Protein AF-A0A9E4H2U6-F1 (afdb_monomer)

Nearest PDB structures (foldseek):
  5udj-assembly1_A  TM=5.377E-01  e=1.644E+00  Homo sapiens
  5udl-assembly1_A  TM=5.150E-01  e=1.314E+00  Homo sapiens
  8tn6-assembly1_C  TM=3.811E-01  e=1.314E+00  synthetic construct
  6gxz-assembly1_A  TM=4.487E-01  e=1.469E+00  Homo sapiens

M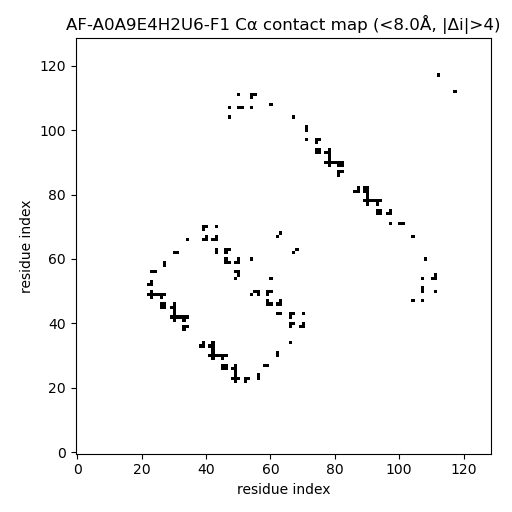ean predicted aligned error: 10.5 Å

Radius of gyration: 21.17 Å; Cα contacts (8 Å, |Δi|>4): 106; chains: 1; bounding box: 43×42×74 Å

pLDDT: mean 82.71, std 19.74, range [33.66, 98.19]

Structure (mmCIF, N/CA/C/O backbone):
data_AF-A0A9E4H2U6-F1
#
_entry.id   AF-A0A9E4H2U6-F1
#
loop_
_atom_site.group_PDB
_atom_site.id
_atom_site.type_symbol
_atom_site.label_atom_id
_atom_site.label_alt_id
_atom_site.label_comp_id
_atom_site.label_asym_id
_atom_site.label_entity_id
_atom_site.label_seq_id
_atom_site.pdbx_PDB_ins_code
_atom_site.Cartn_x
_atom_site.Cartn_y
_atom_site.Cartn_z
_atom_site.occupancy
_atom_site.B_iso_or_equiv
_atom_site.auth_seq_id
_atom_site.auth_comp_id
_atom_site.auth_asym_id
_atom_site.auth_atom_id
_atom_site.pdbx_PDB_model_num
ATOM 1 N N . MET A 1 1 ? 13.661 -29.644 -46.153 1.00 60.41 1 MET A N 1
ATOM 2 C CA . MET A 1 1 ? 12.417 -28.909 -45.809 1.00 60.41 1 MET A CA 1
ATOM 3 C C . MET A 1 1 ? 11.961 -29.124 -44.360 1.00 60.41 1 MET A C 1
ATOM 5 O O . MET A 1 1 ? 11.842 -28.137 -43.651 1.00 60.41 1 MET A O 1
ATOM 9 N N . LYS A 1 2 ? 11.827 -30.365 -43.854 1.00 68.44 2 LYS A N 1
ATOM 10 C CA . LYS A 1 2 ? 11.476 -30.645 -42.436 1.00 68.44 2 LYS A CA 1
ATOM 11 C C . LYS A 1 2 ? 12.369 -29.960 -41.382 1.00 68.44 2 LYS A C 1
ATOM 13 O O . LYS A 1 2 ? 11.859 -29.511 -40.367 1.00 68.44 2 LYS A O 1
ATOM 18 N N . LYS A 1 3 ? 13.681 -29.835 -41.634 1.00 68.44 3 LYS A N 1
ATOM 19 C CA . LYS A 1 3 ? 14.636 -29.186 -40.711 1.00 68.44 3 LYS A CA 1
ATOM 20 C C . LYS A 1 3 ? 14.368 -27.682 -40.526 1.00 68.44 3 LYS A C 1
ATOM 22 O O . LYS A 1 3 ? 14.440 -27.195 -39.409 1.00 68.44 3 LYS A O 1
ATOM 27 N N . TYR A 1 4 ? 13.983 -26.975 -41.591 1.00 78.75 4 TYR A N 1
ATOM 28 C CA . TYR A 1 4 ? 13.613 -25.554 -41.520 1.00 78.75 4 TYR A CA 1
ATOM 29 C C . TYR A 1 4 ? 12.250 -25.351 -40.855 1.00 78.75 4 TYR A C 1
ATOM 31 O O . TYR A 1 4 ? 12.075 -24.393 -40.113 1.00 78.75 4 TYR A O 1
ATOM 39 N N . LEU A 1 5 ? 11.319 -26.292 -41.053 1.00 75.81 5 LEU A N 1
ATOM 40 C CA . LEU A 1 5 ? 10.023 -26.288 -40.372 1.00 75.81 5 LEU A CA 1
ATOM 41 C C . LEU A 1 5 ? 10.182 -26.478 -38.851 1.00 75.81 5 LEU A C 1
ATOM 43 O O . LEU A 1 5 ? 9.494 -25.830 -38.074 1.00 75.81 5 LEU A O 1
ATOM 47 N N . LEU A 1 6 ? 11.135 -27.320 -38.431 1.00 77.62 6 LEU A N 1
ATOM 48 C CA . LEU A 1 6 ? 11.451 -27.572 -37.020 1.00 77.62 6 LEU A CA 1
ATOM 49 C C . LEU A 1 6 ? 12.174 -26.376 -36.373 1.00 77.62 6 LEU A C 1
ATOM 51 O O . LEU A 1 6 ? 11.855 -26.010 -35.247 1.00 77.62 6 LEU A O 1
ATOM 55 N N . ILE A 1 7 ? 13.075 -25.708 -37.105 1.00 80.62 7 ILE A N 1
ATOM 56 C CA . ILE A 1 7 ? 13.725 -24.463 -36.655 1.00 80.62 7 ILE A CA 1
ATOM 57 C C . ILE A 1 7 ? 12.703 -23.324 -36.522 1.00 80.62 7 ILE A C 1
ATOM 59 O O . ILE A 1 7 ? 12.728 -22.608 -35.527 1.00 80.62 7 ILE A O 1
ATOM 63 N N . LEU A 1 8 ? 11.772 -23.187 -37.472 1.00 80.25 8 LEU A N 1
ATOM 64 C CA . LEU A 1 8 ? 10.718 -22.169 -37.427 1.00 80.25 8 LEU A CA 1
ATOM 65 C C . LEU A 1 8 ? 9.721 -22.417 -36.282 1.00 80.25 8 LEU A C 1
ATOM 67 O O . LEU A 1 8 ? 9.250 -21.476 -35.651 1.00 80.25 8 LEU A O 1
ATOM 71 N N . PHE A 1 9 ? 9.445 -23.681 -35.957 1.00 79.75 9 PHE A N 1
ATOM 72 C CA . PHE A 1 9 ? 8.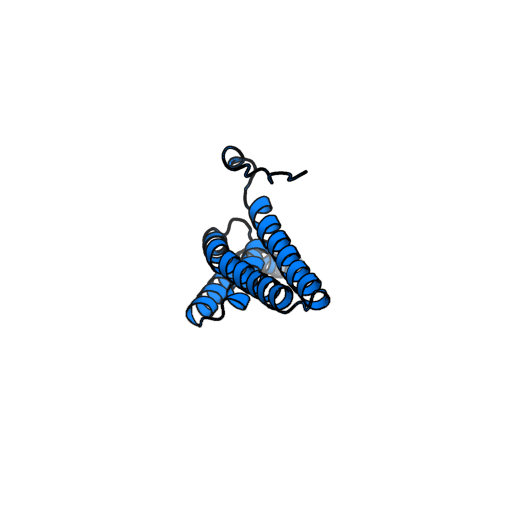630 -24.038 -34.796 1.00 79.75 9 PHE A CA 1
ATOM 73 C C . PHE A 1 9 ? 9.348 -23.735 -33.466 1.00 79.75 9 PHE A C 1
ATOM 75 O O . PHE A 1 9 ? 8.734 -23.235 -32.526 1.00 79.75 9 PHE A O 1
ATOM 82 N N . LEU A 1 10 ? 10.665 -23.971 -33.399 1.00 76.50 10 LEU A N 1
ATOM 83 C CA . LEU A 1 10 ? 11.483 -23.703 -32.2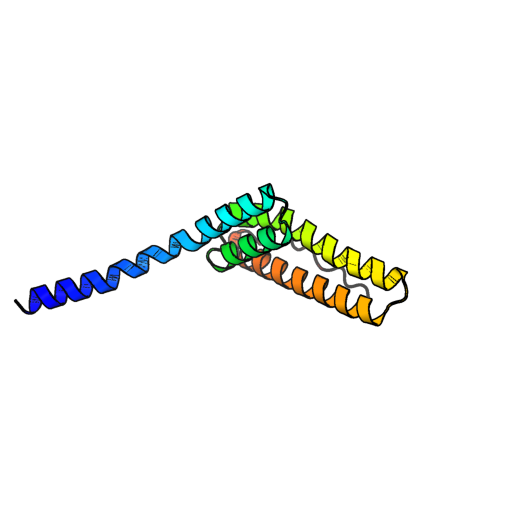12 1.00 76.50 10 LEU A CA 1
ATOM 84 C C . LEU A 1 10 ? 11.660 -22.197 -31.945 1.00 76.50 10 LEU A C 1
ATOM 86 O O . LEU A 1 10 ? 11.664 -21.779 -30.789 1.00 76.50 10 LEU A O 1
ATOM 90 N N . THR A 1 11 ? 11.764 -21.369 -32.990 1.00 74.50 11 THR A N 1
A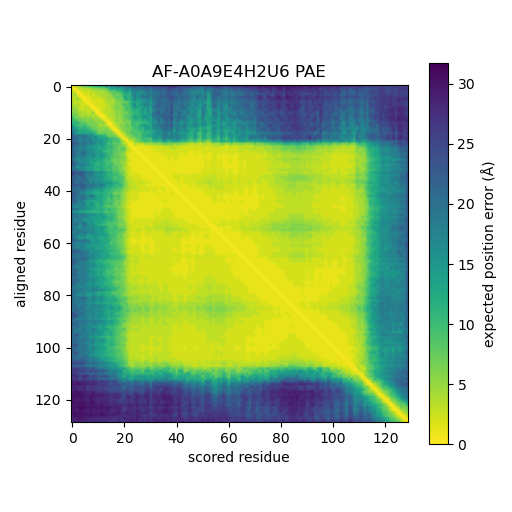TOM 91 C CA . THR A 1 11 ? 11.866 -19.908 -32.835 1.00 74.50 11 THR A CA 1
ATOM 92 C C . THR A 1 11 ? 10.542 -19.278 -32.409 1.00 74.50 11 THR A C 1
ATOM 94 O O . THR A 1 11 ? 10.546 -18.408 -31.541 1.00 74.50 11 THR A O 1
ATOM 97 N N . VAL A 1 12 ? 9.405 -19.752 -32.930 1.00 79.25 12 VAL A N 1
ATOM 98 C CA . VAL A 1 12 ? 8.066 -19.287 -32.516 1.00 79.25 12 VAL A CA 1
ATOM 99 C C . VAL A 1 12 ? 7.778 -19.611 -31.043 1.00 79.25 12 VAL A C 1
ATOM 101 O O . VAL A 1 12 ? 7.152 -18.808 -30.352 1.00 79.25 12 VAL A O 1
ATOM 104 N N . LEU A 1 13 ? 8.292 -20.732 -30.528 1.00 73.62 13 LEU A N 1
ATOM 105 C CA . LEU A 1 13 ? 8.113 -21.135 -29.128 1.00 73.62 13 LEU A CA 1
ATOM 106 C C . LEU A 1 13 ? 8.975 -20.326 -28.133 1.00 73.62 13 LEU A C 1
ATOM 108 O O . LEU A 1 13 ? 8.618 -20.228 -26.960 1.00 73.62 13 LEU A O 1
ATOM 112 N N . LEU A 1 14 ? 10.087 -19.723 -28.575 1.00 66.88 14 LEU A N 1
ATOM 113 C CA . LEU A 1 14 ? 11.051 -19.039 -27.695 1.00 66.88 14 LEU A CA 1
ATOM 114 C C . LEU A 1 14 ? 10.744 -17.541 -27.472 1.00 66.88 14 LEU A C 1
ATOM 116 O O . LEU A 1 14 ? 11.113 -16.974 -26.444 1.00 66.88 14 LEU A O 1
ATOM 120 N N . ILE A 1 15 ? 10.022 -16.897 -28.396 1.00 65.94 15 ILE A N 1
ATOM 121 C CA . ILE A 1 15 ? 9.656 -15.467 -28.334 1.00 65.94 15 ILE A CA 1
ATOM 122 C C . ILE A 1 15 ? 8.783 -15.074 -27.112 1.00 65.94 15 ILE A C 1
ATOM 124 O O . ILE A 1 15 ? 9.030 -14.004 -26.545 1.00 65.94 15 ILE A O 1
ATOM 128 N N . PRO A 1 16 ? 7.798 -15.867 -26.630 1.00 64.50 16 PRO A N 1
ATOM 129 C CA . PRO A 1 16 ? 6.926 -15.423 -25.533 1.00 64.50 16 PRO A CA 1
ATOM 130 C C . PRO A 1 16 ? 7.625 -1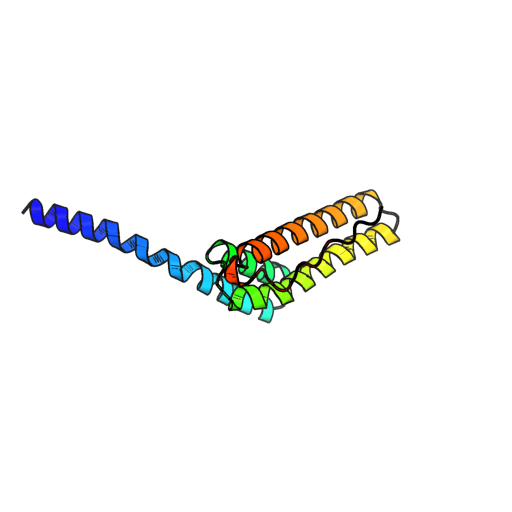5.301 -24.166 1.00 64.50 16 PRO A C 1
ATOM 132 O O . PRO A 1 16 ? 7.113 -14.613 -23.282 1.00 64.50 16 PRO A O 1
ATOM 135 N N . ILE A 1 17 ? 8.813 -15.886 -23.985 1.00 63.66 17 ILE A N 1
ATOM 136 C CA . ILE A 1 17 ? 9.518 -15.921 -22.690 1.00 63.66 17 ILE A CA 1
ATOM 137 C C . ILE A 1 17 ? 10.084 -14.534 -22.313 1.00 63.66 17 ILE A C 1
ATOM 139 O O . ILE A 1 17 ? 10.213 -14.209 -21.133 1.00 63.66 17 ILE A O 1
ATOM 143 N N . LEU A 1 18 ? 10.339 -13.652 -23.290 1.00 59.12 18 LEU A N 1
ATOM 144 C CA . LEU A 1 18 ? 10.908 -12.318 -23.040 1.00 59.12 18 LEU A CA 1
ATOM 145 C C . LEU A 1 18 ? 9.887 -11.266 -22.558 1.00 59.12 18 LEU A C 1
ATOM 147 O O . LEU A 1 18 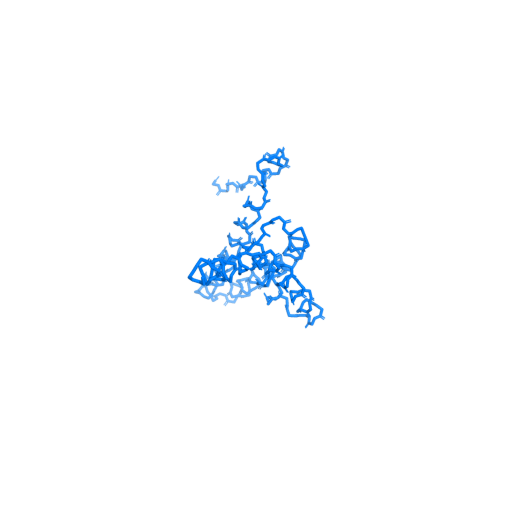? 10.269 -10.169 -22.147 1.00 59.12 18 LEU A O 1
ATOM 151 N N . SER A 1 19 ? 8.587 -11.580 -22.551 1.00 59.84 19 SER A N 1
ATOM 152 C CA . SER A 1 19 ? 7.533 -10.610 -22.202 1.00 59.84 19 SER A CA 1
ATOM 153 C C . SER A 1 19 ? 7.311 -10.429 -20.691 1.00 59.84 19 SER A C 1
ATOM 155 O O . SER A 1 19 ? 6.607 -9.503 -20.279 1.00 59.84 19 SER A O 1
ATOM 157 N N . ALA A 1 20 ? 7.924 -11.262 -19.842 1.00 55.16 20 ALA A N 1
ATOM 158 C CA . ALA A 1 20 ? 7.692 -11.255 -18.393 1.00 55.16 20 ALA A CA 1
ATOM 159 C C . ALA A 1 20 ? 8.166 -9.963 -17.687 1.00 55.16 20 ALA A C 1
ATOM 161 O O . ALA A 1 20 ? 7.596 -9.554 -16.675 1.00 55.16 20 ALA A O 1
ATOM 162 N N . CYS A 1 21 ? 9.152 -9.251 -18.244 1.00 60.38 21 CYS A N 1
ATOM 163 C CA . CYS A 1 21 ? 9.752 -8.078 -17.597 1.00 60.38 21 CYS A CA 1
ATOM 164 C C . CYS A 1 21 ? 8.915 -6.785 -17.678 1.00 60.38 21 CYS A C 1
ATOM 166 O O . CYS A 1 21 ? 9.178 -5.834 -16.938 1.00 60.38 21 CYS A O 1
ATOM 168 N N . THR A 1 22 ? 7.905 -6.708 -18.551 1.00 70.69 22 THR A N 1
ATOM 169 C CA . THR A 1 22 ? 7.113 -5.471 -18.746 1.00 70.69 22 THR A CA 1
ATOM 170 C C . THR A 1 22 ? 5.910 -5.372 -17.806 1.00 70.69 22 THR A C 1
ATOM 172 O O . THR A 1 22 ? 5.386 -4.280 -17.561 1.00 70.69 22 THR A O 1
ATOM 175 N N . GLY A 1 23 ? 5.499 -6.500 -17.220 1.00 85.38 23 GLY A N 1
ATOM 176 C CA . GLY A 1 23 ? 4.278 -6.601 -16.430 1.00 85.38 23 GLY A CA 1
ATOM 177 C C . GLY A 1 23 ? 4.277 -5.736 -15.172 1.00 85.38 23 GLY A C 1
ATOM 178 O O . GLY A 1 23 ? 3.232 -5.185 -14.843 1.00 85.38 23 GLY A O 1
ATOM 179 N N . SER A 1 24 ? 5.413 -5.597 -14.480 1.00 90.44 24 SER A N 1
ATOM 180 C CA . SER A 1 24 ? 5.508 -4.790 -13.252 1.00 90.44 24 SER A CA 1
ATOM 181 C C . SER A 1 24 ? 5.422 -3.286 -13.547 1.00 90.44 24 SER A C 1
ATOM 183 O O . SER A 1 24 ? 4.594 -2.594 -12.960 1.00 90.44 24 SER A O 1
ATOM 185 N N . LYS A 1 25 ? 6.173 -2.788 -14.544 1.00 92.31 25 LYS A N 1
ATOM 186 C CA . LYS A 1 25 ? 6.163 -1.364 -14.935 1.00 92.31 25 LYS A CA 1
ATOM 187 C C . LYS A 1 25 ? 4.773 -0.880 -15.355 1.00 92.31 25 LYS A C 1
ATOM 189 O O . LYS A 1 25 ? 4.362 0.213 -14.974 1.00 92.31 25 LYS A O 1
ATOM 194 N N . LYS A 1 26 ? 4.036 -1.696 -16.120 1.00 94.75 26 LYS A N 1
ATOM 195 C CA . LYS A 1 26 ? 2.662 -1.377 -16.542 1.00 94.75 26 LYS A CA 1
ATOM 196 C C . LYS A 1 26 ? 1.725 -1.205 -15.342 1.00 94.75 26 LYS A C 1
ATOM 198 O O . LYS A 1 26 ? 0.918 -0.281 -15.337 1.00 94.75 26 LYS A O 1
ATOM 203 N N . MET A 1 27 ? 1.849 -2.069 -14.332 1.00 95.69 27 MET A N 1
ATOM 204 C CA . MET A 1 27 ? 1.036 -1.986 -13.115 1.00 95.69 27 MET A CA 1
ATOM 205 C C . MET A 1 27 ? 1.389 -0.753 -12.284 1.00 95.69 27 MET A C 1
ATOM 207 O O . MET A 1 27 ? 0.482 -0.048 -11.861 1.00 95.69 27 MET A O 1
ATOM 211 N N . THR A 1 28 ? 2.678 -0.423 -12.142 1.00 96.75 28 THR A N 1
ATOM 212 C CA . THR A 1 28 ? 3.112 0.821 -11.483 1.00 96.75 28 THR A CA 1
ATOM 213 C C . THR A 1 28 ? 2.548 2.055 -12.178 1.00 96.75 28 THR A C 1
ATOM 215 O O . THR A 1 28 ? 2.016 2.933 -11.516 1.00 96.75 28 THR A O 1
ATOM 218 N N . LYS A 1 29 ? 2.596 2.113 -13.516 1.00 96.81 29 LYS A N 1
ATOM 219 C CA . LYS A 1 29 ? 2.027 3.243 -14.266 1.00 96.81 29 LYS A CA 1
ATOM 220 C C . LYS A 1 29 ? 0.524 3.388 -14.021 1.00 96.81 29 LYS A C 1
ATOM 222 O O . LYS A 1 29 ? 0.039 4.498 -13.846 1.00 96.81 29 LYS A O 1
ATOM 227 N N . LYS A 1 30 ? -0.207 2.271 -13.993 1.00 97.06 30 LYS A N 1
ATOM 228 C CA . LYS A 1 30 ? -1.642 2.281 -13.696 1.00 97.06 30 LYS A CA 1
ATOM 229 C C . LYS A 1 30 ? -1.928 2.715 -12.254 1.00 97.06 30 LYS A C 1
ATOM 231 O O . LYS A 1 30 ? -2.878 3.453 -12.038 1.00 97.06 30 LYS A O 1
ATOM 236 N N . ALA A 1 31 ? -1.103 2.297 -11.294 1.00 97.19 31 ALA A N 1
ATOM 237 C CA . ALA A 1 31 ? -1.213 2.735 -9.905 1.00 97.19 31 ALA A CA 1
ATOM 238 C C . ALA A 1 31 ? -1.049 4.256 -9.768 1.00 97.19 31 ALA A C 1
ATOM 240 O O . ALA A 1 31 ? -1.862 4.885 -9.105 1.00 97.19 31 ALA A O 1
ATOM 241 N N . VAL A 1 32 ? -0.068 4.847 -10.460 1.00 97.56 32 VAL A N 1
ATOM 242 C CA . VAL A 1 32 ? 0.139 6.307 -10.483 1.00 97.56 32 VAL A CA 1
ATOM 243 C C . VAL A 1 32 ? -1.092 7.038 -11.026 1.00 97.56 32 VAL A C 1
ATOM 245 O O . VAL A 1 32 ? -1.558 7.981 -10.404 1.00 97.56 32 VAL A O 1
ATOM 248 N N . GLN A 1 33 ? -1.678 6.564 -12.129 1.00 97.81 33 GLN A N 1
ATOM 249 C CA . GLN A 1 33 ? -2.897 7.166 -12.694 1.00 97.81 33 GLN A CA 1
ATOM 250 C C . GLN A 1 33 ? -4.091 7.108 -11.731 1.00 97.81 33 GLN A C 1
ATOM 252 O O . GLN A 1 33 ? -4.900 8.027 -11.681 1.00 97.81 33 GLN A O 1
ATOM 257 N N . LEU A 1 34 ? -4.215 6.017 -10.973 1.00 97.50 34 LEU A N 1
ATOM 258 C CA . LEU A 1 34 ? -5.257 5.872 -9.957 1.00 97.50 34 LEU A CA 1
ATOM 259 C C . LEU A 1 34 ? -5.002 6.791 -8.759 1.00 97.50 34 LEU A C 1
ATOM 261 O O . LEU A 1 34 ? -5.941 7.385 -8.243 1.00 97.50 34 LEU A O 1
ATOM 265 N N . GLU A 1 35 ? -3.741 6.953 -8.354 1.00 95.06 35 GLU A N 1
ATOM 266 C CA . GLU A 1 35 ? -3.342 7.894 -7.305 1.00 95.06 35 GLU A CA 1
ATOM 267 C C . GLU A 1 35 ? -3.662 9.344 -7.706 1.00 95.06 35 GLU A C 1
ATOM 269 O O . GLU A 1 35 ? -4.240 10.081 -6.909 1.00 95.06 35 GLU A O 1
ATOM 274 N N . GLU A 1 36 ? -3.373 9.728 -8.954 1.00 95.81 36 GLU A N 1
ATOM 275 C CA . GLU A 1 36 ? -3.739 11.031 -9.536 1.00 95.81 36 GLU A CA 1
ATOM 276 C C . GLU A 1 36 ? -5.261 11.241 -9.590 1.00 95.81 36 GLU A C 1
ATOM 278 O O . GLU A 1 36 ? -5.738 12.360 -9.428 1.00 95.81 36 GLU A O 1
ATOM 283 N N . ALA A 1 37 ? -6.030 10.163 -9.764 1.00 97.12 37 ALA A N 1
ATOM 284 C CA . ALA A 1 37 ? -7.491 10.171 -9.725 1.00 97.12 37 ALA A CA 1
ATOM 285 C C . ALA A 1 37 ? -8.075 10.038 -8.302 1.00 97.12 37 ALA A C 1
ATOM 287 O O . ALA A 1 37 ? -9.276 9.818 -8.155 1.00 97.12 37 ALA A O 1
ATOM 288 N N . HIS A 1 38 ? -7.249 10.133 -7.253 1.00 94.56 38 HIS A N 1
ATOM 289 C CA . HIS A 1 38 ? -7.626 9.957 -5.843 1.00 94.56 38 HIS A CA 1
ATOM 290 C C . HIS A 1 38 ? -8.180 8.562 -5.469 1.00 94.56 38 HIS A C 1
ATOM 292 O O . HIS A 1 38 ? -8.656 8.357 -4.349 1.00 94.56 38 HIS A O 1
ATOM 298 N N . MET A 1 39 ? -8.039 7.567 -6.348 1.00 96.56 39 MET A N 1
ATOM 299 C CA . MET A 1 39 ? -8.416 6.162 -6.134 1.00 96.56 39 MET A CA 1
ATOM 300 C C . MET A 1 39 ? -7.314 5.414 -5.363 1.00 96.56 39 MET A C 1
ATOM 302 O O . MET A 1 39 ? -6.565 4.597 -5.907 1.00 96.56 39 MET A O 1
ATOM 306 N N . THR A 1 40 ? -7.156 5.769 -4.085 1.00 95.06 40 THR A N 1
ATOM 307 C CA . THR A 1 40 ? -5.980 5.402 -3.272 1.00 95.06 40 THR A CA 1
ATOM 308 C C . THR A 1 40 ? -5.915 3.905 -2.942 1.00 95.06 40 THR A C 1
ATOM 310 O O . THR A 1 40 ? -4.827 3.322 -2.965 1.00 95.06 40 THR A O 1
ATOM 313 N N . GLU A 1 41 ? -7.054 3.254 -2.680 1.00 95.25 41 GLU A N 1
ATOM 314 C CA . GLU A 1 41 ? -7.102 1.814 -2.382 1.00 95.25 41 GLU A CA 1
ATOM 315 C C . GLU A 1 41 ? -6.751 0.974 -3.614 1.00 95.25 41 GLU A C 1
ATOM 317 O O . GLU A 1 41 ? -5.940 0.043 -3.549 1.00 95.25 41 GLU A O 1
ATOM 322 N N . GLU A 1 42 ? -7.278 1.349 -4.777 1.00 96.75 42 GLU A N 1
ATOM 323 C CA . GLU A 1 42 ? -6.936 0.717 -6.042 1.00 96.75 42 GLU A CA 1
ATOM 324 C C . GLU A 1 42 ? -5.468 0.951 -6.397 1.00 96.75 42 GLU A C 1
ATOM 326 O O . GLU A 1 42 ? -4.791 0.008 -6.816 1.00 96.75 42 GLU A O 1
ATOM 331 N N . ALA A 1 43 ? -4.950 2.166 -6.200 1.00 97.81 43 ALA A N 1
ATOM 332 C CA . ALA A 1 43 ? -3.541 2.470 -6.429 1.00 97.81 43 ALA A CA 1
ATOM 333 C C . ALA A 1 43 ? -2.628 1.554 -5.597 1.00 97.81 43 ALA A C 1
ATOM 335 O O . ALA A 1 43 ? -1.755 0.884 -6.160 1.00 97.81 43 ALA A O 1
ATOM 336 N N . ALA A 1 44 ? -2.882 1.435 -4.288 1.00 96.94 44 ALA A N 1
ATOM 337 C CA . ALA A 1 44 ? -2.130 0.548 -3.399 1.00 96.94 44 ALA A CA 1
ATOM 338 C C . ALA A 1 44 ? -2.172 -0.916 -3.873 1.00 96.94 44 ALA A C 1
ATOM 340 O O . ALA A 1 44 ? -1.135 -1.583 -3.950 1.00 96.94 44 ALA A O 1
ATOM 341 N N . ARG A 1 45 ? -3.347 -1.405 -4.297 1.00 96.50 45 ARG A N 1
ATOM 342 C CA . ARG A 1 45 ? -3.489 -2.753 -4.875 1.00 96.50 45 ARG A CA 1
ATOM 343 C C . ARG A 1 45 ? -2.647 -2.945 -6.136 1.00 96.50 45 ARG A C 1
ATOM 345 O O . ARG A 1 45 ? -2.002 -3.983 -6.285 1.00 96.50 45 ARG A O 1
ATOM 352 N N . TYR A 1 46 ? -2.620 -1.976 -7.049 1.00 97.19 46 TYR A N 1
ATOM 353 C CA . TYR A 1 46 ? -1.802 -2.082 -8.262 1.00 97.19 46 TYR A CA 1
ATOM 354 C C . TYR A 1 46 ? -0.300 -2.017 -7.971 1.00 97.19 46 TYR A C 1
ATOM 356 O O . TYR A 1 46 ? 0.465 -2.731 -8.628 1.00 97.19 46 TYR A O 1
ATOM 364 N N . TYR A 1 47 ? 0.133 -1.240 -6.974 1.00 96.75 47 TYR A N 1
ATOM 365 C CA . TYR A 1 47 ? 1.522 -1.276 -6.517 1.00 96.75 47 TYR A CA 1
ATOM 366 C C . TYR A 1 47 ? 1.893 -2.641 -5.916 1.00 96.75 47 TYR A C 1
ATOM 368 O O . TYR A 1 47 ? 2.935 -3.188 -6.280 1.00 96.75 47 TYR A O 1
ATOM 376 N N . LEU A 1 48 ? 1.025 -3.247 -5.097 1.00 95.44 48 LEU A N 1
ATOM 377 C CA . LEU A 1 48 ? 1.227 -4.609 -4.578 1.00 95.44 48 LEU A CA 1
ATOM 378 C C . LEU A 1 48 ? 1.382 -5.633 -5.711 1.00 95.44 48 LEU A C 1
ATOM 380 O O . LEU A 1 48 ? 2.333 -6.412 -5.711 1.00 95.44 48 LEU A O 1
ATOM 384 N N . ILE A 1 49 ? 0.514 -5.592 -6.728 1.00 94.31 49 ILE A N 1
ATOM 385 C CA . ILE A 1 49 ? 0.616 -6.482 -7.899 1.00 94.31 49 ILE A CA 1
ATOM 386 C C . ILE A 1 49 ? 1.924 -6.235 -8.668 1.00 94.31 49 ILE A C 1
ATOM 388 O O . ILE A 1 49 ? 2.551 -7.173 -9.168 1.00 94.31 49 ILE A O 1
ATOM 392 N N . ALA A 1 50 ? 2.359 -4.977 -8.789 1.00 94.38 50 ALA A N 1
ATOM 393 C CA . ALA A 1 50 ? 3.625 -4.649 -9.436 1.00 94.38 50 ALA A CA 1
ATOM 394 C C . ALA A 1 50 ? 4.817 -5.283 -8.700 1.00 94.38 50 ALA A C 1
ATOM 396 O O . ALA A 1 50 ? 5.719 -5.807 -9.361 1.00 94.38 50 ALA A O 1
ATOM 397 N N . LEU A 1 51 ? 4.798 -5.272 -7.366 1.00 92.81 51 LEU A N 1
ATOM 398 C CA . LEU A 1 51 ? 5.854 -5.827 -6.520 1.00 92.81 51 LEU A CA 1
ATOM 399 C C . LEU A 1 51 ? 5.817 -7.355 -6.449 1.00 92.81 51 LEU A C 1
ATOM 401 O O . LEU A 1 51 ? 6.872 -7.973 -6.502 1.00 92.81 51 LEU A O 1
ATOM 405 N N . GLN A 1 52 ? 4.635 -7.977 -6.472 1.00 90.88 52 GLN A N 1
ATOM 406 C CA . GLN A 1 52 ? 4.507 -9.433 -6.638 1.00 90.88 52 GLN A CA 1
ATOM 407 C C . GLN A 1 52 ? 5.158 -9.928 -7.937 1.00 90.88 52 GLN A C 1
ATOM 409 O O . GLN A 1 52 ? 5.699 -11.026 -7.992 1.00 90.88 52 GLN A O 1
ATOM 414 N N . ARG A 1 53 ? 5.102 -9.118 -9.002 1.00 90.06 53 ARG A N 1
ATOM 415 C CA . ARG A 1 53 ? 5.727 -9.440 -10.296 1.00 90.06 53 ARG A CA 1
ATOM 416 C C . ARG A 1 53 ? 7.223 -9.146 -10.329 1.00 90.06 53 ARG A C 1
ATOM 418 O O . ARG A 1 53 ? 7.964 -9.833 -11.021 1.00 90.06 53 ARG A O 1
ATOM 425 N N . LYS A 1 54 ? 7.645 -8.063 -9.677 1.00 88.69 54 LYS A N 1
ATOM 426 C CA . LYS A 1 54 ? 9.044 -7.645 -9.574 1.00 88.69 54 LYS A CA 1
ATOM 427 C C . LYS A 1 54 ? 9.222 -6.834 -8.300 1.00 88.69 54 LYS A C 1
ATOM 429 O O . LYS A 1 54 ? 8.973 -5.629 -8.290 1.00 88.69 54 LYS A O 1
ATOM 434 N N . GLU A 1 55 ? 9.714 -7.495 -7.265 1.00 88.69 55 GLU A N 1
ATOM 435 C CA . GLU A 1 55 ? 9.936 -6.896 -5.948 1.00 88.69 55 GLU A CA 1
ATOM 436 C C . GLU A 1 55 ? 10.940 -5.736 -6.007 1.00 88.69 55 GLU A C 1
ATOM 438 O O . GLU A 1 55 ? 10.739 -4.697 -5.392 1.00 88.69 55 GLU A O 1
ATOM 443 N N . THR A 1 56 ? 11.946 -5.826 -6.883 1.00 88.50 56 THR A N 1
ATOM 444 C CA . THR A 1 56 ? 12.976 -4.790 -7.093 1.00 88.50 56 THR A CA 1
ATOM 445 C C . THR A 1 56 ? 12.482 -3.539 -7.836 1.00 88.50 56 THR A C 1
ATOM 447 O O . THR A 1 56 ? 13.282 -2.698 -8.250 1.00 88.50 56 THR A O 1
ATOM 450 N N . ASN A 1 57 ? 11.174 -3.392 -8.069 1.00 90.75 57 ASN A N 1
ATOM 451 C CA . ASN A 1 57 ? 10.609 -2.192 -8.679 1.00 90.75 57 ASN A CA 1
ATOM 452 C C . ASN A 1 57 ? 10.503 -1.050 -7.654 1.00 90.75 57 ASN A C 1
ATOM 454 O O . ASN A 1 57 ? 9.468 -0.862 -7.017 1.00 90.75 57 ASN A O 1
ATOM 458 N N . ILE A 1 58 ? 11.566 -0.249 -7.556 1.00 91.25 58 ILE A N 1
ATOM 459 C CA . ILE A 1 58 ? 11.686 0.869 -6.606 1.00 91.25 58 ILE A CA 1
ATOM 460 C C . ILE A 1 58 ? 10.521 1.865 -6.705 1.00 91.25 58 ILE A C 1
ATOM 462 O O . ILE A 1 58 ? 9.992 2.295 -5.684 1.00 91.25 58 ILE A O 1
ATOM 466 N N . ASN A 1 59 ? 10.050 2.185 -7.915 1.00 92.81 59 ASN A N 1
ATOM 467 C CA . ASN A 1 59 ? 8.924 3.110 -8.091 1.00 92.81 59 ASN A CA 1
ATOM 468 C C . ASN A 1 59 ? 7.641 2.566 -7.449 1.00 92.81 59 ASN A C 1
ATOM 470 O O . ASN A 1 59 ? 6.889 3.317 -6.833 1.00 92.81 59 ASN A O 1
ATOM 474 N N . ALA A 1 60 ? 7.404 1.255 -7.564 1.00 95.19 60 ALA A N 1
ATOM 475 C CA . ALA A 1 60 ? 6.265 0.619 -6.916 1.00 95.19 60 ALA A CA 1
ATOM 476 C C . ALA A 1 60 ? 6.423 0.550 -5.391 1.00 95.19 60 ALA A C 1
ATOM 478 O O . ALA A 1 60 ? 5.435 0.721 -4.687 1.00 95.19 60 ALA A O 1
ATOM 479 N N . GLN A 1 61 ? 7.643 0.355 -4.878 1.00 93.62 61 GLN A N 1
ATOM 480 C CA . GLN A 1 61 ? 7.907 0.390 -3.433 1.00 93.62 61 GLN A CA 1
ATOM 481 C C . GLN A 1 61 ? 7.611 1.774 -2.846 1.00 93.62 61 GLN A C 1
ATOM 483 O O . GLN A 1 61 ? 6.933 1.882 -1.827 1.00 93.62 61 GLN A O 1
ATOM 488 N N . ILE A 1 62 ? 8.088 2.837 -3.504 1.00 92.94 62 ILE A N 1
ATOM 489 C CA . ILE A 1 62 ? 7.860 4.222 -3.073 1.00 92.94 62 ILE A CA 1
ATOM 490 C C . ILE A 1 62 ? 6.361 4.537 -3.085 1.00 92.94 62 ILE A C 1
ATOM 492 O O . ILE A 1 62 ? 5.828 5.026 -2.087 1.00 92.94 62 ILE A O 1
ATOM 496 N N . GLY A 1 63 ? 5.678 4.206 -4.185 1.00 94.56 63 GLY A N 1
ATOM 497 C CA . GLY A 1 63 ? 4.237 4.409 -4.317 1.00 94.56 63 GLY A CA 1
ATOM 498 C C . GLY A 1 63 ? 3.435 3.648 -3.259 1.00 94.56 63 GLY A C 1
ATOM 499 O O . GLY A 1 63 ? 2.565 4.231 -2.606 1.00 94.56 63 GLY A O 1
ATOM 500 N N . LEU A 1 64 ? 3.777 2.377 -3.013 1.00 95.25 64 LEU A N 1
ATOM 501 C CA . LEU A 1 64 ? 3.128 1.562 -1.986 1.00 95.25 64 LEU A CA 1
ATOM 502 C C . LEU A 1 64 ? 3.386 2.090 -0.575 1.00 95.25 64 LEU A C 1
ATOM 504 O O . LEU A 1 64 ? 2.481 2.053 0.245 1.00 95.25 64 LEU A O 1
ATOM 508 N N . LYS A 1 65 ? 4.578 2.609 -0.267 1.00 92.38 65 LYS A N 1
ATOM 509 C CA . LYS A 1 65 ? 4.865 3.146 1.072 1.00 92.38 65 LYS A CA 1
ATOM 510 C C . LYS A 1 65 ? 3.906 4.280 1.441 1.00 92.38 65 LYS A C 1
ATOM 512 O O . LYS A 1 65 ? 3.412 4.331 2.562 1.00 92.38 65 LYS A O 1
ATOM 517 N N . LYS A 1 66 ? 3.632 5.176 0.489 1.00 91.19 66 LYS A N 1
ATOM 518 C CA . LYS A 1 66 ? 2.712 6.302 0.682 1.00 91.19 66 LYS A CA 1
ATOM 519 C C . LYS A 1 66 ? 1.256 5.834 0.686 1.00 91.19 66 LYS A C 1
ATOM 521 O O . LYS A 1 66 ? 0.563 5.985 1.687 1.00 91.19 66 LYS A O 1
ATOM 526 N N . THR A 1 67 ? 0.805 5.250 -0.423 1.00 95.44 67 THR A N 1
ATOM 527 C CA . THR A 1 67 ? -0.603 4.852 -0.606 1.00 95.44 67 THR A CA 1
ATOM 528 C C . THR A 1 67 ? -1.011 3.737 0.350 1.00 95.44 67 THR A C 1
ATOM 530 O O . THR A 1 67 ? -2.115 3.747 0.886 1.00 95.44 67 THR A O 1
ATOM 533 N N . GLY A 1 68 ? -0.097 2.814 0.638 1.00 94.56 68 GLY A N 1
ATOM 534 C CA . GLY A 1 68 ? -0.324 1.697 1.537 1.00 94.56 68 GLY A CA 1
ATOM 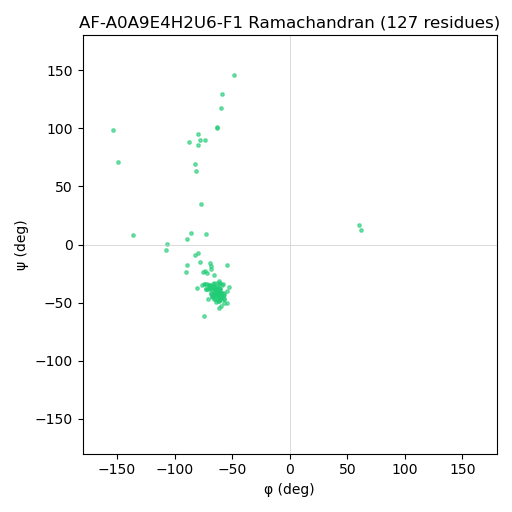535 C C . GLY A 1 68 ? -0.583 2.136 2.972 1.00 94.56 68 GLY A C 1
ATOM 536 O O . GLY A 1 68 ? -1.541 1.662 3.576 1.00 94.56 68 GLY A O 1
ATOM 537 N N . GLN A 1 69 ? 0.192 3.096 3.487 1.00 92.81 69 GLN A N 1
ATOM 538 C CA . GLN A 1 69 ? -0.059 3.670 4.810 1.00 92.81 69 GLN A CA 1
ATOM 539 C C . GLN A 1 69 ? -1.404 4.407 4.861 1.00 92.81 69 GLN A C 1
ATOM 541 O O . GLN A 1 69 ? -2.130 4.283 5.845 1.00 92.81 69 GLN A O 1
ATOM 546 N N . THR A 1 70 ? -1.764 5.147 3.806 1.00 96.00 70 THR A N 1
ATOM 547 C CA . THR A 1 70 ? -3.064 5.831 3.733 1.00 96.00 70 THR A CA 1
ATOM 548 C C . THR A 1 70 ? -4.225 4.841 3.811 1.00 96.00 70 THR A C 1
ATOM 550 O O . THR A 1 70 ? -5.128 5.040 4.619 1.00 96.00 70 THR A O 1
ATOM 553 N N . VAL A 1 71 ? -4.177 3.749 3.045 1.00 97.06 71 VAL A N 1
ATOM 554 C CA . VAL A 1 71 ? -5.212 2.700 3.074 1.00 97.06 71 VAL A CA 1
ATOM 555 C C . VAL A 1 71 ? -5.275 2.016 4.438 1.00 97.06 71 VAL A C 1
ATOM 557 O O . VAL A 1 71 ? -6.364 1.796 4.965 1.00 97.06 71 VAL A O 1
ATOM 560 N N . LEU A 1 72 ? -4.126 1.719 5.055 1.00 96.44 72 LEU A N 1
ATOM 561 C CA . LEU A 1 72 ? -4.098 1.144 6.401 1.00 96.44 72 LEU A CA 1
ATOM 562 C C . LEU A 1 72 ? -4.776 2.072 7.417 1.00 96.44 72 LEU A C 1
ATOM 564 O O . LEU A 1 72 ? -5.595 1.619 8.213 1.00 96.44 72 LEU A O 1
ATOM 568 N N . ASN A 1 73 ? -4.488 3.373 7.354 1.00 96.62 73 ASN A N 1
ATOM 569 C CA . ASN A 1 73 ? -5.114 4.361 8.229 1.00 96.62 73 ASN A CA 1
ATOM 570 C C . ASN A 1 73 ? -6.630 4.442 8.006 1.00 96.62 73 ASN A C 1
ATOM 572 O O . ASN A 1 73 ? -7.376 4.537 8.976 1.00 96.62 73 ASN A O 1
ATOM 576 N N . GLN A 1 74 ? -7.095 4.367 6.755 1.00 96.25 74 GLN A N 1
ATOM 577 C CA . GLN A 1 74 ? -8.527 4.330 6.437 1.00 96.25 74 GLN A CA 1
ATOM 578 C C . GLN A 1 74 ? -9.207 3.101 7.057 1.00 96.25 74 GLN A C 1
ATOM 580 O O . GLN A 1 74 ? -10.245 3.236 7.699 1.00 96.25 74 GLN A O 1
ATOM 585 N N . LYS A 1 75 ? -8.590 1.919 6.949 1.00 96.81 75 LYS A N 1
ATOM 586 C CA . LYS A 1 75 ? -9.116 0.684 7.555 1.00 96.81 75 LYS A CA 1
ATOM 587 C C . LYS A 1 75 ? -9.142 0.753 9.083 1.00 96.81 75 LYS A C 1
ATOM 589 O O . LYS A 1 75 ? -10.132 0.374 9.704 1.00 96.81 75 LYS A O 1
ATOM 594 N N . LEU A 1 76 ? -8.086 1.288 9.699 1.00 97.56 76 LEU A N 1
ATOM 595 C CA . LEU A 1 76 ? -8.042 1.506 11.149 1.00 97.56 76 LEU A CA 1
ATOM 596 C C . LEU A 1 76 ? -9.069 2.544 11.615 1.00 97.56 76 LEU A C 1
ATOM 598 O O . LEU A 1 76 ? -9.619 2.408 12.705 1.00 97.56 76 LEU A O 1
ATOM 602 N N . SER A 1 77 ? -9.366 3.555 10.798 1.00 97.94 77 SER A N 1
ATOM 603 C CA . SER A 1 77 ? -10.413 4.530 11.106 1.00 97.94 77 SER A CA 1
ATOM 604 C C . SER A 1 77 ? -11.782 3.866 11.253 1.00 97.94 77 SER A C 1
ATOM 606 O O . SER A 1 77 ? -12.533 4.243 12.150 1.00 97.94 77 SER A O 1
ATOM 608 N N . GLU A 1 78 ? -12.103 2.862 10.429 1.00 97.31 78 GLU A N 1
ATOM 609 C CA . GLU A 1 78 ? -13.374 2.133 10.550 1.00 97.31 78 GLU A CA 1
ATOM 610 C C . GLU A 1 78 ? -13.437 1.312 11.846 1.00 97.31 78 GLU A C 1
ATOM 612 O O . GLU A 1 78 ? -14.477 1.265 12.506 1.00 97.31 78 GLU A O 1
ATOM 617 N N . PHE A 1 79 ? -12.304 0.737 12.268 1.00 97.81 79 PHE A N 1
ATOM 618 C CA . PHE A 1 79 ? -12.194 0.092 13.577 1.00 97.81 79 PHE A CA 1
ATOM 619 C C . PHE A 1 79 ? -12.488 1.075 14.711 1.00 97.81 79 PHE A C 1
ATOM 621 O O . PHE A 1 79 ? -13.347 0.796 15.544 1.00 97.81 79 PHE A O 1
ATOM 628 N N . TYR A 1 80 ? -11.807 2.226 14.744 1.00 97.94 80 TYR A N 1
ATOM 629 C CA . TYR A 1 80 ? -11.988 3.203 15.821 1.00 97.94 80 TYR A CA 1
ATOM 630 C C . TYR A 1 80 ? -13.406 3.767 15.862 1.00 97.94 80 TYR A C 1
ATOM 632 O O . TYR A 1 80 ? -13.946 3.973 16.946 1.00 97.94 80 TYR A O 1
ATOM 640 N N . LYS A 1 81 ? -14.018 3.976 14.694 1.00 98.19 81 LYS A N 1
ATOM 641 C CA . LYS A 1 81 ? -15.413 4.398 14.577 1.00 98.19 81 LYS A CA 1
ATOM 642 C C . LYS A 1 81 ? -16.361 3.363 15.189 1.00 98.19 81 LYS A C 1
ATOM 644 O O . LYS A 1 81 ? -17.110 3.716 16.093 1.00 98.19 81 LYS A O 1
ATOM 649 N N . SER A 1 82 ? -16.276 2.103 14.759 1.00 97.62 82 SER A N 1
ATOM 650 C CA . SER A 1 82 ? -17.134 1.018 15.269 1.00 97.62 82 SER A CA 1
ATOM 651 C C . SER A 1 82 ? -16.910 0.786 16.768 1.00 97.62 82 SER A C 1
ATOM 653 O O . SER A 1 82 ? -17.849 0.627 17.539 1.00 97.62 82 SER A O 1
ATOM 655 N N . PHE A 1 83 ? -15.649 0.830 17.212 1.00 97.06 83 PHE A N 1
ATOM 656 C CA . PHE A 1 83 ? -15.291 0.678 18.621 1.00 97.06 83 PHE A CA 1
ATOM 657 C C . PHE A 1 83 ? -15.855 1.813 19.486 1.00 97.06 83 PHE A C 1
ATOM 659 O O . PHE A 1 83 ? -16.394 1.553 20.558 1.00 97.06 83 PHE A O 1
ATOM 666 N N . GLY A 1 84 ? -15.763 3.061 19.017 1.00 97.56 84 GLY A N 1
ATOM 667 C CA . GLY A 1 84 ? -16.318 4.226 19.708 1.00 97.56 84 GLY A CA 1
ATOM 668 C C . GLY A 1 84 ? -17.848 4.257 19.746 1.00 97.56 84 GLY A C 1
ATOM 669 O O . GLY A 1 84 ? -18.411 4.920 20.609 1.00 97.56 84 GLY A O 1
ATOM 670 N N . GLN A 1 85 ? -18.511 3.534 18.841 1.00 98.12 85 GLN A N 1
ATOM 671 C CA . GLN A 1 85 ? -19.966 3.337 18.818 1.00 98.12 85 GLN A CA 1
ATOM 672 C C . GLN A 1 85 ? -20.416 2.111 19.631 1.00 98.12 85 GLN A C 1
ATOM 674 O O . GLN A 1 85 ? -21.594 1.774 19.617 1.00 98.12 85 GLN A O 1
ATOM 679 N N . GLU A 1 86 ? -19.491 1.443 20.331 1.00 97.56 86 GLU A N 1
ATOM 680 C CA . GLU A 1 86 ? -19.732 0.198 21.079 1.00 97.56 86 GLU A CA 1
ATOM 681 C C . GLU A 1 86 ? -20.225 -0.973 20.200 1.00 97.56 86 GLU A C 1
ATOM 683 O O . GLU A 1 86 ? -20.666 -2.015 20.691 1.00 97.56 86 GLU A O 1
ATOM 688 N N . GLU A 1 87 ? -20.058 -0.867 18.879 1.00 98.00 87 GLU A N 1
ATOM 689 C CA . GLU A 1 87 ? -20.357 -1.906 17.892 1.00 98.00 87 GLU A CA 1
ATOM 690 C C . GLU A 1 87 ? -19.202 -2.921 17.830 1.00 98.00 87 GLU A C 1
ATOM 692 O O . GLU A 1 87 ? -18.494 -3.077 16.831 1.00 98.00 87 GLU A O 1
ATOM 697 N N . TYR A 1 88 ? -18.956 -3.623 18.941 1.00 96.44 88 TYR A N 1
ATOM 698 C CA . TYR A 1 88 ? -17.737 -4.423 19.124 1.00 96.44 88 TYR A CA 1
ATOM 699 C C . TYR A 1 88 ? -17.559 -5.539 18.093 1.00 96.44 88 TYR A C 1
ATOM 701 O O . TYR A 1 88 ? -16.431 -5.858 17.713 1.00 96.44 88 TYR A O 1
ATOM 709 N N . ARG A 1 89 ? -18.659 -6.135 17.618 1.00 97.62 89 ARG A N 1
ATOM 710 C CA . ARG A 1 89 ? -18.608 -7.158 16.567 1.00 97.62 89 ARG A CA 1
ATOM 711 C C . ARG A 1 89 ? -17.988 -6.589 15.292 1.00 97.62 89 ARG A C 1
ATOM 713 O O . ARG A 1 89 ? -17.080 -7.201 14.730 1.00 97.62 89 ARG A O 1
ATOM 720 N N . ASP A 1 90 ? -18.451 -5.422 14.872 1.00 97.19 90 ASP A N 1
ATOM 721 C CA . ASP A 1 90 ? -18.007 -4.780 13.639 1.00 97.19 90 ASP A CA 1
ATOM 722 C C . ASP A 1 90 ? -16.605 -4.189 13.804 1.00 97.19 90 ASP A C 1
ATOM 724 O O . ASP A 1 90 ? -15.768 -4.342 12.913 1.00 97.19 90 ASP A O 1
ATOM 728 N N . ALA A 1 91 ? -16.272 -3.697 15.002 1.00 97.62 91 ALA A N 1
ATOM 729 C CA . ALA A 1 91 ? -14.906 -3.329 15.360 1.00 97.62 91 ALA A CA 1
ATOM 730 C C . ALA A 1 91 ? -13.925 -4.508 15.190 1.00 97.62 91 ALA A C 1
ATOM 732 O O . ALA A 1 91 ? -12.881 -4.361 14.555 1.00 97.62 91 ALA A O 1
ATOM 733 N N . VAL A 1 92 ? -14.254 -5.710 15.682 1.00 98.00 92 VAL A N 1
ATOM 734 C CA . VAL A 1 92 ? -13.390 -6.895 15.508 1.00 98.00 92 VAL A CA 1
ATOM 735 C C . VAL A 1 92 ? -13.175 -7.220 14.027 1.00 98.00 92 VAL A C 1
ATOM 737 O O . VAL A 1 92 ? -12.051 -7.527 13.617 1.00 98.00 92 VAL A O 1
ATOM 740 N N . TYR A 1 93 ? -14.223 -7.132 13.203 1.00 98.19 93 TYR A N 1
ATOM 741 C CA . TYR A 1 93 ? -14.100 -7.371 11.764 1.00 98.19 93 TYR A CA 1
ATOM 742 C C . TYR A 1 93 ? -13.251 -6.310 11.060 1.00 98.19 93 TYR A C 1
ATOM 744 O O . TYR A 1 93 ? -12.375 -6.677 10.273 1.00 98.19 93 TYR A O 1
ATOM 752 N N . ALA A 1 94 ? -13.453 -5.031 11.377 1.00 97.38 94 ALA A N 1
ATOM 753 C CA . ALA A 1 94 ? -12.675 -3.925 10.827 1.00 97.38 94 ALA A CA 1
ATOM 754 C C . ALA A 1 94 ? -11.192 -4.021 11.219 1.00 97.38 94 ALA A C 1
ATOM 756 O O . ALA A 1 94 ? -10.309 -3.874 10.372 1.00 97.38 94 ALA A O 1
ATOM 757 N N . TYR A 1 95 ? -10.899 -4.362 12.478 1.00 97.56 95 TYR A N 1
ATOM 758 C CA . TYR A 1 95 ? -9.528 -4.594 12.931 1.00 97.56 95 TYR A CA 1
ATOM 759 C C . TYR A 1 95 ? -8.868 -5.748 12.175 1.00 97.56 95 TYR A C 1
ATOM 761 O O . TYR A 1 95 ? -7.726 -5.631 11.733 1.00 97.56 95 TYR A O 1
ATOM 769 N N . ARG A 1 96 ? -9.585 -6.862 11.984 1.00 98.12 96 ARG A N 1
ATOM 770 C CA . ARG A 1 96 ? -9.064 -8.009 11.234 1.00 98.12 96 ARG A CA 1
ATOM 771 C C . ARG A 1 96 ? -8.770 -7.649 9.778 1.00 98.12 96 ARG A C 1
ATOM 773 O O . ARG A 1 96 ? -7.764 -8.111 9.247 1.00 98.12 96 ARG A O 1
ATOM 780 N N . ASP A 1 97 ? -9.613 -6.837 9.140 1.00 97.44 97 ASP A N 1
ATOM 781 C CA . ASP A 1 97 ? -9.348 -6.341 7.784 1.00 97.44 97 ASP A CA 1
ATOM 782 C C . ASP A 1 97 ? -8.078 -5.476 7.739 1.00 97.44 97 ASP A C 1
ATOM 784 O O . ASP A 1 97 ? -7.174 -5.738 6.941 1.00 97.44 97 ASP A O 1
ATOM 788 N N . ALA A 1 98 ? -7.951 -4.512 8.657 1.00 97.56 98 ALA A N 1
ATOM 789 C CA . ALA A 1 98 ? -6.757 -3.678 8.779 1.00 97.56 98 ALA A CA 1
ATOM 790 C C . ALA A 1 98 ? -5.486 -4.512 9.024 1.00 97.56 98 ALA A C 1
ATOM 792 O O . ALA A 1 98 ? -4.459 -4.288 8.382 1.00 97.56 98 ALA A O 1
ATOM 793 N N . HIS A 1 99 ? -5.561 -5.505 9.914 1.00 96.62 99 HIS A N 1
ATOM 794 C CA . HIS A 1 99 ? -4.440 -6.380 10.243 1.00 96.62 99 HIS A CA 1
ATOM 795 C C . HIS A 1 99 ? -4.022 -7.256 9.053 1.00 96.62 99 HIS A C 1
ATOM 797 O O . HIS A 1 99 ? -2.845 -7.297 8.702 1.00 96.62 99 HIS A O 1
ATOM 803 N N . ASN A 1 100 ? -4.975 -7.887 8.365 1.00 96.69 100 ASN A N 1
ATOM 804 C CA . ASN A 1 100 ? -4.688 -8.685 7.168 1.00 96.69 100 ASN A CA 1
ATOM 805 C C . ASN A 1 100 ? -4.048 -7.843 6.054 1.00 96.69 100 ASN A C 1
ATOM 807 O O . ASN A 1 100 ? -3.153 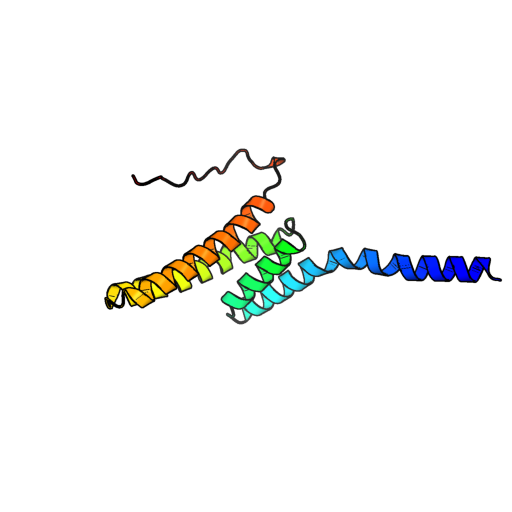-8.305 5.336 1.00 96.69 100 ASN A O 1
ATOM 811 N N . TYR A 1 101 ? -4.509 -6.602 5.902 1.00 96.25 101 TYR A N 1
ATOM 812 C CA . TYR A 1 101 ? -3.932 -5.667 4.950 1.00 96.25 101 TYR A CA 1
ATOM 813 C C . TYR A 1 101 ? -2.487 -5.299 5.320 1.00 96.25 101 TYR A C 1
ATOM 815 O O . TYR A 1 101 ? -1.605 -5.379 4.463 1.00 96.25 101 TYR A O 1
ATOM 823 N N . PHE A 1 102 ? -2.226 -4.976 6.590 1.00 95.19 102 PHE A N 1
ATOM 824 C CA . PHE A 1 102 ? -0.878 -4.713 7.102 1.00 95.19 102 PHE A CA 1
ATOM 825 C C . PHE A 1 102 ? 0.080 -5.877 6.811 1.00 95.19 102 PHE A C 1
ATOM 827 O O . PHE A 1 102 ? 1.119 -5.673 6.188 1.00 95.19 102 PHE A O 1
ATOM 834 N N . GLU A 1 103 ? -0.314 -7.109 7.143 1.00 94.94 103 GLU A N 1
ATOM 835 C CA . GLU A 1 103 ? 0.486 -8.315 6.881 1.00 94.94 103 GLU A CA 1
ATOM 836 C C . GLU A 1 103 ? 0.801 -8.507 5.387 1.00 94.94 103 GLU A C 1
ATOM 838 O O . GLU A 1 103 ? 1.882 -8.969 5.009 1.00 94.94 103 GLU A O 1
ATOM 843 N N . THR A 1 104 ? -0.134 -8.138 4.508 1.00 91.56 104 THR A N 1
ATOM 844 C CA . THR A 1 104 ? 0.064 -8.207 3.053 1.00 91.56 104 THR A CA 1
ATOM 845 C C . THR A 1 104 ? 1.123 -7.210 2.586 1.00 91.56 104 THR A C 1
ATOM 847 O O . THR A 1 104 ? 1.985 -7.563 1.778 1.00 91.56 104 THR A O 1
ATOM 850 N N . VAL A 1 105 ? 1.069 -5.976 3.090 1.00 91.31 105 VAL A N 1
ATOM 851 C CA . VAL A 1 105 ? 2.033 -4.920 2.753 1.00 91.31 105 VAL A CA 1
ATOM 852 C C . VAL A 1 105 ? 3.421 -5.256 3.303 1.00 91.31 105 VAL A C 1
ATOM 854 O O . VAL A 1 105 ? 4.401 -5.184 2.559 1.00 91.31 105 VAL A O 1
ATOM 857 N N . GLU A 1 106 ? 3.508 -5.707 4.556 1.00 89.00 106 GLU A N 1
ATOM 858 C CA . GLU A 1 106 ? 4.770 -6.087 5.201 1.00 89.00 106 GLU A CA 1
ATOM 859 C C . GLU A 1 106 ? 5.457 -7.254 4.496 1.00 89.00 106 GLU A C 1
ATOM 861 O O . GLU A 1 106 ? 6.659 -7.207 4.239 1.00 89.00 106 GLU A O 1
ATOM 866 N N . ARG A 1 107 ? 4.708 -8.287 4.092 1.00 84.75 107 ARG A N 1
ATOM 867 C CA . ARG A 1 107 ? 5.280 -9.435 3.372 1.00 84.75 107 ARG A CA 1
ATOM 868 C C . ARG A 1 107 ? 6.006 -9.016 2.098 1.00 84.75 107 ARG A C 1
ATOM 870 O O . ARG A 1 107 ? 7.078 -9.537 1.800 1.00 84.75 107 ARG A O 1
ATOM 877 N N . VAL A 1 108 ? 5.419 -8.080 1.356 1.00 82.62 108 VAL A N 1
ATOM 878 C CA . VAL A 1 108 ? 6.004 -7.543 0.124 1.00 82.62 108 VAL A CA 1
ATOM 879 C C . VAL A 1 108 ? 7.203 -6.640 0.428 1.00 82.62 108 VAL A C 1
ATOM 881 O O . VAL A 1 108 ? 8.169 -6.628 -0.334 1.00 82.62 108 VAL A O 1
ATOM 884 N N . HIS A 1 109 ? 7.178 -5.906 1.544 1.00 74.31 109 HIS A N 1
ATOM 885 C CA . HIS A 1 109 ? 8.320 -5.113 1.994 1.00 74.31 109 HIS A CA 1
ATOM 886 C C . HIS A 1 109 ? 9.523 -6.003 2.344 1.00 74.31 109 HIS A C 1
ATOM 888 O O . HIS A 1 109 ? 10.617 -5.791 1.821 1.00 74.31 109 HIS A O 1
ATOM 894 N N . VAL A 1 110 ? 9.298 -7.043 3.152 1.00 66.25 110 VAL A N 1
ATOM 895 C CA . VAL A 1 110 ? 10.328 -7.984 3.613 1.00 66.25 110 VAL A CA 1
ATOM 896 C C . VAL A 1 110 ? 10.897 -8.824 2.467 1.00 66.25 110 VAL A C 1
ATOM 898 O O . VAL A 1 110 ? 12.109 -9.029 2.416 1.00 66.25 110 VAL A O 1
ATOM 901 N N . SER A 1 111 ? 10.070 -9.283 1.517 1.00 61.69 111 SER A N 1
ATOM 902 C CA . SER A 1 111 ? 10.576 -10.015 0.343 1.00 61.69 111 SER A CA 1
ATOM 903 C C . SER A 1 111 ? 11.434 -9.119 -0.552 1.00 61.69 111 SER A C 1
ATOM 905 O O . SER A 1 111 ? 12.459 -9.538 -1.076 1.00 61.69 111 SER A O 1
ATOM 907 N N . SER A 1 112 ? 11.055 -7.846 -0.667 1.00 54.94 112 SER A N 1
ATOM 908 C CA . SER A 1 112 ? 11.764 -6.882 -1.494 1.00 54.94 112 SER A CA 1
ATOM 909 C C . SER A 1 112 ? 13.103 -6.415 -0.910 1.00 54.94 112 SER A C 1
ATOM 911 O O . SER A 1 112 ? 13.952 -5.928 -1.666 1.00 54.94 112 SER A O 1
ATOM 913 N N . THR A 1 113 ? 13.313 -6.520 0.402 1.00 58.47 113 THR A N 1
ATOM 914 C CA . THR A 1 113 ? 14.614 -6.274 1.030 1.00 58.47 113 THR A CA 1
ATOM 915 C C . THR A 1 113 ? 15.511 -7.502 0.868 1.00 58.47 113 THR A C 1
ATOM 917 O O . THR A 1 113 ? 15.578 -8.358 1.744 1.00 58.47 113 THR A O 1
ATOM 920 N N . SER A 1 114 ? 16.218 -7.596 -0.263 1.00 42.53 114 SER A N 1
ATOM 921 C CA . SER A 1 114 ? 17.278 -8.597 -0.478 1.00 42.53 114 SER A CA 1
ATOM 922 C C . SER A 1 114 ? 18.264 -8.641 0.717 1.00 42.53 114 SER A C 1
ATOM 924 O O . SER A 1 114 ? 18.550 -7.582 1.295 1.00 42.53 114 SER A O 1
ATOM 926 N N . PRO A 1 115 ? 18.837 -9.809 1.099 1.00 47.59 115 PRO A N 1
ATOM 927 C CA . PRO A 1 115 ? 19.684 -9.958 2.294 1.00 47.59 115 PRO A CA 1
ATOM 928 C C . PRO A 1 115 ? 20.881 -8.997 2.382 1.00 47.59 115 PRO A C 1
ATOM 930 O O . PRO A 1 115 ? 21.424 -8.787 3.465 1.00 47.59 115 PRO A O 1
ATOM 933 N N . SER A 1 116 ? 21.287 -8.369 1.274 1.00 44.38 116 SER A N 1
ATOM 934 C CA . SER A 1 116 ? 22.365 -7.375 1.243 1.00 44.38 116 SER A CA 1
ATOM 935 C C . SER A 1 116 ? 22.037 -6.052 1.953 1.00 44.38 116 SER A C 1
ATOM 937 O O . SER A 1 116 ? 22.957 -5.314 2.292 1.00 44.38 116 SER A O 1
ATOM 939 N N . THR A 1 117 ? 20.759 -5.738 2.204 1.00 42.97 117 THR A N 1
ATOM 940 C CA . THR A 1 117 ? 20.325 -4.502 2.896 1.00 42.97 117 THR A CA 1
ATOM 941 C C . THR A 1 117 ? 19.837 -4.727 4.332 1.00 42.97 117 THR A C 1
ATOM 943 O O . THR A 1 117 ? 19.496 -3.771 5.026 1.00 42.97 117 THR A O 1
ATOM 946 N N . MET A 1 118 ? 19.858 -5.969 4.829 1.00 36.25 118 MET A N 1
ATOM 947 C CA . MET A 1 118 ? 19.301 -6.368 6.133 1.00 36.25 118 MET A CA 1
ATOM 948 C C . MET A 1 118 ? 20.177 -5.982 7.345 1.00 36.25 118 MET A C 1
ATOM 950 O O . MET A 1 118 ? 20.243 -6.712 8.331 1.00 36.25 118 MET A O 1
ATOM 954 N N . LYS A 1 119 ? 20.877 -4.838 7.294 1.00 41.78 119 LYS A N 1
ATOM 955 C CA . LYS A 1 119 ? 21.709 -4.342 8.407 1.00 41.78 119 LYS A CA 1
ATOM 956 C C . LYS A 1 119 ? 21.157 -3.134 9.169 1.00 41.78 119 LYS A C 1
ATOM 958 O O . LYS A 1 119 ? 21.763 -2.796 10.177 1.00 41.78 119 LYS A O 1
ATOM 963 N N . SER A 1 120 ? 20.041 -2.496 8.789 1.00 43.53 120 SER A N 1
ATOM 964 C CA . SER A 1 120 ? 19.651 -1.244 9.480 1.00 43.53 120 SER A CA 1
ATOM 965 C C . SER A 1 120 ? 18.189 -1.037 9.872 1.00 43.53 120 SER A C 1
ATOM 967 O O . SER A 1 120 ? 17.861 0.063 10.311 1.00 43.53 120 SER A O 1
ATOM 969 N N . THR A 1 121 ? 17.280 -2.009 9.767 1.00 39.00 121 THR A N 1
ATOM 970 C CA . THR A 1 121 ? 15.893 -1.752 10.215 1.00 39.00 121 THR A CA 1
ATOM 971 C C . THR A 1 121 ? 15.208 -3.006 10.739 1.00 39.00 121 THR A C 1
ATOM 973 O O . THR A 1 121 ? 14.293 -3.542 10.133 1.00 39.00 121 THR A O 1
ATOM 976 N N . THR A 1 122 ? 15.641 -3.477 11.910 1.00 37.97 122 THR A N 1
ATOM 977 C CA . THR A 1 122 ? 14.767 -4.298 12.757 1.00 37.97 122 THR A CA 1
ATOM 978 C C . THR A 1 122 ? 13.961 -3.357 13.648 1.00 37.97 122 THR A C 1
ATOM 980 O O . THR A 1 122 ? 14.367 -3.035 14.762 1.00 37.97 122 THR A O 1
ATOM 983 N N . MET A 1 123 ? 12.803 -2.892 13.168 1.00 40.66 123 MET A N 1
ATOM 984 C CA . MET A 1 123 ? 11.776 -2.403 14.088 1.00 40.66 123 MET A CA 1
ATOM 985 C C . MET A 1 123 ? 11.180 -3.639 14.758 1.00 40.66 123 MET A C 1
ATOM 987 O O . MET A 1 123 ? 10.282 -4.287 14.229 1.00 40.66 123 MET A O 1
ATOM 991 N N . LYS A 1 124 ? 11.775 -4.040 15.887 1.00 33.66 124 LYS A N 1
ATOM 992 C CA . LYS A 1 124 ? 11.255 -5.141 16.697 1.00 33.66 124 LYS A CA 1
ATOM 993 C C . LYS A 1 124 ? 9.827 -4.785 17.125 1.00 33.66 124 LYS A C 1
ATOM 995 O O . LYS A 1 124 ? 9.646 -3.700 17.683 1.00 33.66 124 LYS A O 1
ATOM 1000 N N . PRO A 1 125 ? 8.828 -5.663 16.932 1.00 37.75 125 PRO A N 1
ATOM 1001 C CA . PRO A 1 125 ? 7.531 -5.459 17.553 1.00 37.75 125 PRO A CA 1
ATOM 1002 C C . PRO A 1 125 ? 7.748 -5.434 19.068 1.00 37.75 125 PRO A C 1
ATOM 1004 O O . PRO A 1 125 ? 8.239 -6.402 19.658 1.00 37.75 125 PRO A O 1
ATOM 1007 N N . LYS A 1 126 ? 7.445 -4.295 19.697 1.00 34.75 126 LYS A N 1
ATOM 1008 C CA . LYS A 1 126 ? 7.420 -4.170 21.152 1.00 34.75 126 LYS A CA 1
ATOM 1009 C C . LYS A 1 126 ? 6.321 -5.102 21.651 1.00 34.75 126 LYS A C 1
ATOM 1011 O O . LYS A 1 126 ? 5.138 -4.801 21.537 1.00 34.75 126 LYS A O 1
ATOM 1016 N N . LYS A 1 127 ? 6.737 -6.270 22.133 1.00 34.53 127 LYS A N 1
ATOM 1017 C CA . LYS A 1 127 ? 5.887 -7.250 22.799 1.00 34.53 127 LYS A CA 1
ATOM 1018 C C . LYS A 1 127 ? 5.367 -6.577 24.073 1.00 34.53 127 LYS A C 1
ATOM 1020 O O . LYS A 1 127 ? 6.123 -6.418 25.024 1.00 34.53 127 LYS A O 1
ATOM 1025 N N . TYR A 1 128 ? 4.128 -6.097 24.053 1.00 42.34 128 TYR A N 1
ATOM 1026 C CA . TYR A 1 128 ? 3.419 -5.739 25.275 1.00 42.34 128 TYR A CA 1
ATOM 1027 C C . TYR A 1 128 ? 2.886 -7.049 25.864 1.00 42.34 128 TYR A C 1
ATOM 1029 O O . TYR A 1 128 ? 1.872 -7.571 25.407 1.00 42.34 128 TYR A O 1
ATOM 1037 N N . ILE A 1 129 ? 3.656 -7.613 26.795 1.00 42.53 129 ILE A N 1
ATOM 1038 C CA . ILE A 1 129 ? 3.191 -8.531 27.841 1.00 42.53 129 ILE A CA 1
ATOM 1039 C C . ILE A 1 129 ? 3.610 -7.882 29.153 1.00 42.53 129 ILE A C 1
ATOM 1041 O O . ILE A 1 129 ? 4.780 -7.432 29.200 1.00 42.53 129 ILE A O 1
#

Foldseek 3Di:
DVVVVVVVVVVVVPVVVVPLVCQLVVLLVVLVVCVVVVVLVSSLVSLLVSLVSPLQPVSSLVSNVVSLVVVLVVLVVQLVVCVVVVVVVSNVVSVVVSVVSVVSSVVSVVVSPDPVNPPPDDPDPPPDD

Solvent-accessible surface area (backbone atoms only — not comparable to full-atom values): 7037 Å² total; per-residue (Å²): 110,72,67,59,54,51,51,54,52,53,54,65,68,55,60,71,71,73,59,70,76,55,58,24,61,55,28,30,55,52,16,50,56,27,44,77,68,68,38,40,63,61,15,24,50,27,14,52,54,11,33,77,70,35,48,84,40,59,70,26,51,57,51,26,60,56,34,40,52,52,44,42,51,54,33,46,49,51,16,53,52,28,46,75,68,68,38,54,72,59,14,54,52,30,44,51,51,26,49,56,50,49,54,55,53,49,53,55,51,58,67,40,55,50,82,91,65,76,82,79,78,83,80,69,79,80,77,88,122

Sequence (129 aa):
MKKYLLILFLTVLLIPILSACTGSKKMTKKAVQLEEAHMTEEAARYYLIALQRKETNINAQIGLKKTGQTVLNQKLSEFYKSFGQEEYRDAVYAYRDAHNYFETVERVHVSSTSPSTMKSTTMKPKKYI

Secondary structure (DSSP, 8-state):
-HHHHHHHHHHHHHGGGGGGGGHHHHHHH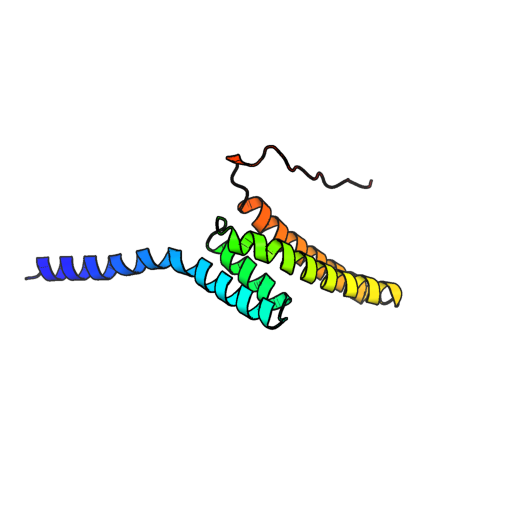HHHHHHHTT-HHHHHHHHHHHHHH-TT-HHHHHHHHHHHHHHHHHHHHHHHHHHHTT-HHHHHHHHHHHHHHHHHHHHHHHHHS-GGGTTS---------